Protein AF-A0AA96JIX8-F1 (afdb_monomer_lite)

Secondary structure (DSSP, 8-state):
-HHHHHHHHHHHHHHHHHHHHHHHHHHT---TTHHHHHHHHHHHHHHHHHHHHHHHHHHHHHHHTT------HHHHHHHHHHHHHHS-HHHHHHHHHHHHHHHHHHHHHHHH--TTTSPPPHHHHHHHHHHHHHHHH--

Sequence (139 aa):
MALLEALITTVTGAASATVGVLVGGIVTRRGQDHQWSRDQQLVAYQELLSHYAKFTMVIKRAHADRRGWDYDWAEWSAVLTRVSLIAPSEVAVEVDRFGQSVDRFLDRVAREVDPVRTPLGEEEFREAGAEVAQKVLGN

Radius of gyration: 16.42 Å; chains: 1; bounding box: 34×34×51 Å

pLDDT: mean 72.5, std 13.33, range [42.09, 92.06]

Structure (mmCIF, N/CA/C/O backbone):
data_AF-A0AA96JIX8-F1
#
_entry.id   AF-A0AA96JIX8-F1
#
loop_
_atom_site.group_PDB
_atom_site.id
_atom_site.type_symbol
_atom_site.label_atom_id
_atom_site.label_alt_id
_atom_site.label_comp_id
_atom_site.label_asym_id
_atom_site.label_entity_id
_atom_site.label_seq_id
_atom_site.pdbx_PDB_ins_code
_atom_site.Cartn_x
_atom_site.Cartn_y
_atom_site.Cartn_z
_atom_site.occupancy
_atom_site.B_iso_or_equiv
_atom_site.auth_seq_id
_atom_site.auth_comp_id
_atom_site.auth_asym_id
_atom_site.auth_atom_id
_atom_site.pdbx_PDB_model_num
ATOM 1 N N . MET A 1 1 ? -4.997 9.535 17.140 1.00 48.78 1 MET A N 1
ATOM 2 C CA . MET A 1 1 ? -4.566 10.625 16.235 1.00 48.78 1 MET A CA 1
ATOM 3 C C . MET A 1 1 ? -3.069 10.594 15.909 1.00 48.78 1 MET A C 1
ATOM 5 O O . MET A 1 1 ? -2.743 9.877 14.974 1.00 48.78 1 MET A O 1
ATOM 9 N N . ALA A 1 2 ? -2.150 11.177 16.696 1.00 55.16 2 ALA A N 1
ATOM 10 C CA . ALA A 1 2 ? -0.730 11.368 16.306 1.00 55.16 2 ALA A CA 1
ATOM 11 C C . ALA A 1 2 ? 0.046 10.127 15.795 1.00 55.16 2 ALA A C 1
ATOM 13 O O . ALA A 1 2 ? 0.954 10.230 14.971 1.00 55.16 2 ALA A O 1
ATOM 14 N N . LEU A 1 3 ? -0.294 8.936 16.293 1.00 52.94 3 LEU A N 1
ATOM 15 C CA . LEU A 1 3 ? 0.350 7.682 15.905 1.00 52.94 3 LEU A CA 1
ATOM 16 C C . LEU A 1 3 ? -0.087 7.198 14.513 1.00 52.94 3 LEU A C 1
ATOM 18 O O . LEU A 1 3 ? 0.751 6.775 13.720 1.00 52.94 3 LEU A O 1
ATOM 22 N N . LEU A 1 4 ? -1.388 7.266 14.220 1.00 55.06 4 LEU A N 1
ATOM 23 C CA . LEU A 1 4 ? -1.958 6.841 12.941 1.00 55.06 4 LEU A CA 1
ATOM 24 C C . LEU A 1 4 ? -1.509 7.781 11.816 1.00 55.06 4 LEU A C 1
ATOM 26 O O . LEU A 1 4 ? -1.127 7.330 10.742 1.00 55.06 4 LEU A O 1
ATOM 30 N N . GLU A 1 5 ? -1.467 9.078 12.108 1.00 54.56 5 GLU A N 1
ATOM 31 C CA . GLU A 1 5 ? -0.968 10.125 11.215 1.00 54.56 5 GLU A CA 1
ATOM 32 C C . GLU A 1 5 ? 0.504 9.922 10.853 1.00 54.56 5 GLU A C 1
ATOM 34 O O . GLU A 1 5 ? 0.855 9.896 9.672 1.00 54.56 5 GLU A O 1
ATOM 39 N N . ALA A 1 6 ? 1.379 9.699 11.842 1.00 53.75 6 ALA A N 1
ATOM 40 C CA . ALA A 1 6 ? 2.800 9.447 11.597 1.00 53.75 6 ALA A CA 1
ATOM 41 C C . ALA A 1 6 ? 3.025 8.180 10.749 1.00 53.75 6 ALA A C 1
ATOM 43 O O . ALA A 1 6 ? 3.900 8.136 9.878 1.00 53.75 6 ALA A O 1
ATOM 44 N N . LEU A 1 7 ? 2.206 7.158 10.980 1.00 54.53 7 LEU A N 1
ATOM 45 C CA . LEU A 1 7 ? 2.272 5.867 10.311 1.00 54.53 7 LEU A CA 1
ATOM 46 C C . LEU A 1 7 ? 1.781 5.909 8.857 1.00 54.53 7 LEU A C 1
ATOM 48 O O . LEU A 1 7 ? 2.507 5.483 7.956 1.00 54.53 7 LEU A O 1
ATOM 52 N N . ILE A 1 8 ? 0.596 6.475 8.616 1.00 57.81 8 ILE A N 1
ATOM 53 C CA . ILE A 1 8 ? 0.036 6.647 7.268 1.00 57.81 8 ILE A CA 1
ATOM 54 C C . ILE A 1 8 ? 0.891 7.648 6.475 1.00 57.81 8 ILE A C 1
ATOM 56 O O . ILE A 1 8 ? 1.120 7.434 5.285 1.00 57.81 8 ILE A O 1
ATOM 60 N N . THR A 1 9 ? 1.482 8.659 7.129 1.00 57.19 9 THR A N 1
ATOM 61 C CA . THR A 1 9 ? 2.483 9.551 6.511 1.00 57.19 9 THR A CA 1
ATOM 62 C C . THR A 1 9 ? 3.709 8.807 6.028 1.00 57.19 9 THR A C 1
ATOM 64 O O . THR A 1 9 ? 4.168 9.056 4.916 1.00 57.19 9 THR A O 1
ATOM 67 N N . THR A 1 10 ? 4.251 7.898 6.833 1.00 56.84 10 THR A N 1
ATOM 68 C CA . THR A 1 10 ? 5.478 7.188 6.457 1.00 56.84 10 THR A CA 1
ATOM 69 C C . THR A 1 10 ? 5.215 6.262 5.267 1.00 56.84 10 THR A C 1
ATOM 71 O O . THR A 1 10 ? 5.954 6.298 4.286 1.00 56.84 10 THR A O 1
ATOM 74 N N . VAL A 1 11 ? 4.107 5.513 5.305 1.00 58.09 11 VAL A N 1
ATOM 75 C CA . VAL A 1 11 ? 3.706 4.603 4.219 1.00 58.09 11 VAL A CA 1
ATOM 76 C C . VAL A 1 11 ? 3.364 5.354 2.940 1.00 58.09 11 VAL A C 1
ATOM 78 O O . VAL A 1 11 ? 3.776 4.944 1.859 1.00 58.09 11 VAL A O 1
ATOM 81 N N . THR A 1 12 ? 2.631 6.457 3.038 1.00 56.91 12 THR A N 1
ATOM 82 C CA . THR A 1 12 ? 2.180 7.180 1.845 1.00 56.91 12 THR A CA 1
ATOM 83 C C . THR A 1 12 ? 3.261 8.094 1.280 1.00 56.91 12 THR A C 1
ATOM 85 O O . THR A 1 12 ? 3.331 8.278 0.067 1.00 56.91 12 THR A O 1
ATOM 88 N N . GLY A 1 13 ? 4.154 8.617 2.125 1.00 57.72 13 GLY A N 1
ATOM 89 C CA . GLY A 1 13 ? 5.371 9.291 1.681 1.00 57.72 13 GLY A CA 1
ATOM 90 C C . GLY A 1 13 ? 6.280 8.334 0.912 1.00 57.72 13 GLY A C 1
ATOM 91 O O . GLY 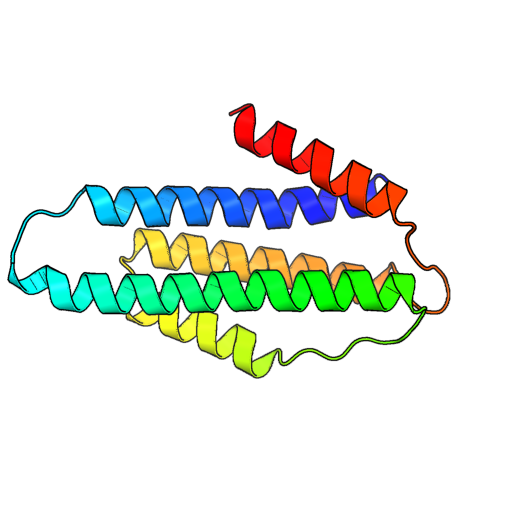A 1 13 ? 6.717 8.665 -0.189 1.00 57.72 13 GLY A O 1
ATOM 92 N N . ALA A 1 14 ? 6.472 7.113 1.428 1.00 59.25 14 ALA A N 1
ATOM 93 C CA . ALA A 1 14 ? 7.175 6.058 0.705 1.00 59.25 14 ALA A CA 1
ATOM 94 C C . ALA A 1 14 ? 6.464 5.711 -0.615 1.00 59.25 14 ALA A C 1
ATOM 96 O O . ALA A 1 14 ? 7.101 5.732 -1.661 1.00 59.25 14 ALA A O 1
ATOM 97 N N . ALA A 1 15 ? 5.139 5.514 -0.601 1.00 59.34 15 ALA A N 1
ATOM 98 C CA . ALA A 1 15 ? 4.357 5.231 -1.807 1.00 59.34 15 ALA A CA 1
ATOM 99 C C . ALA A 1 15 ? 4.480 6.335 -2.869 1.00 59.34 15 ALA A C 1
ATOM 101 O O . ALA A 1 15 ? 4.605 6.045 -4.055 1.00 59.34 15 ALA A O 1
ATOM 102 N N . SER A 1 16 ? 4.471 7.603 -2.456 1.00 57.31 16 SER A N 1
ATOM 103 C CA . SER A 1 16 ? 4.542 8.750 -3.367 1.00 57.31 16 SER A CA 1
ATOM 104 C C . SER A 1 16 ? 5.929 8.913 -3.978 1.00 57.31 16 SER A C 1
ATOM 106 O O . SER A 1 16 ? 6.039 9.167 -5.176 1.00 57.31 16 SER A O 1
ATOM 108 N N . ALA A 1 17 ? 6.986 8.693 -3.190 1.00 59.59 17 ALA A N 1
ATOM 109 C CA . ALA A 1 17 ? 8.354 8.640 -3.696 1.00 59.59 17 ALA A CA 1
ATOM 110 C C . ALA A 1 17 ? 8.523 7.500 -4.713 1.00 59.59 17 ALA A C 1
ATOM 112 O O . ALA A 1 17 ? 9.043 7.724 -5.807 1.00 59.59 17 ALA A O 1
ATOM 113 N N . THR A 1 18 ? 7.998 6.307 -4.408 1.00 58.09 18 THR A N 1
ATOM 114 C CA . THR A 1 18 ? 8.009 5.172 -5.336 1.00 58.09 18 THR A CA 1
ATOM 115 C C . THR A 1 18 ? 7.243 5.512 -6.614 1.00 58.09 18 THR A C 1
ATOM 117 O O . THR A 1 18 ? 7.797 5.369 -7.696 1.00 58.09 18 THR A O 1
ATOM 120 N N . VAL A 1 19 ? 6.020 6.046 -6.531 1.00 61.53 19 VAL A N 1
ATOM 121 C CA . VAL A 1 19 ? 5.230 6.454 -7.710 1.00 61.53 19 VAL A CA 1
ATOM 122 C C . VAL A 1 19 ? 5.957 7.511 -8.549 1.00 61.53 19 VAL A C 1
ATOM 124 O O . VAL A 1 19 ? 5.985 7.394 -9.774 1.00 61.53 19 VAL A O 1
ATOM 127 N N . GLY A 1 20 ? 6.598 8.502 -7.925 1.00 60.56 20 GLY A N 1
ATOM 128 C CA . GLY A 1 20 ? 7.385 9.517 -8.630 1.00 60.56 20 GLY A CA 1
ATOM 129 C C . GLY A 1 20 ? 8.563 8.923 -9.408 1.00 60.56 20 GLY A C 1
ATOM 130 O O . GLY A 1 20 ? 8.756 9.245 -10.583 1.00 60.56 20 GLY A O 1
ATOM 131 N N . VAL A 1 21 ? 9.308 8.000 -8.795 1.00 60.94 21 VAL A N 1
ATOM 132 C CA . VAL A 1 21 ? 10.438 7.305 -9.436 1.00 60.94 21 VAL A CA 1
ATOM 133 C C . VAL A 1 21 ? 9.962 6.344 -10.530 1.00 60.94 21 VAL A C 1
ATOM 135 O O . VAL A 1 21 ? 10.569 6.285 -11.599 1.00 60.94 21 VAL A O 1
ATOM 138 N N . LEU A 1 22 ? 8.833 5.660 -10.324 1.00 65.06 22 LEU A N 1
ATOM 139 C CA . LEU A 1 22 ? 8.202 4.803 -11.330 1.00 65.06 22 LEU A CA 1
ATOM 140 C C . LEU A 1 22 ? 7.830 5.593 -12.592 1.00 65.06 22 LEU A C 1
ATOM 142 O O . LEU A 1 22 ? 8.161 5.182 -13.705 1.00 65.06 22 LEU A O 1
ATOM 146 N N . VAL A 1 23 ? 7.187 6.752 -12.425 1.00 61.00 23 VAL A N 1
ATOM 147 C CA . VAL A 1 23 ? 6.809 7.631 -13.542 1.00 61.00 23 VAL A CA 1
ATOM 148 C C . VAL A 1 23 ? 8.050 8.241 -14.209 1.00 61.00 23 VAL A C 1
ATOM 150 O O . VAL A 1 23 ? 8.136 8.252 -15.439 1.00 61.00 23 VAL A O 1
ATOM 153 N N . GLY A 1 24 ? 9.047 8.684 -13.435 1.00 59.50 24 GLY A N 1
ATOM 154 C CA . GLY A 1 24 ? 10.298 9.254 -13.957 1.00 59.50 24 GLY A CA 1
ATOM 155 C C . GLY A 1 24 ? 11.153 8.261 -14.757 1.00 59.50 24 GLY A C 1
ATOM 156 O O . GLY A 1 24 ? 11.676 8.604 -15.824 1.00 59.50 24 GLY A O 1
ATOM 157 N N . GLY A 1 25 ? 11.237 7.007 -14.300 1.00 60.88 25 GLY A N 1
ATOM 158 C CA . GLY A 1 25 ? 11.963 5.935 -14.988 1.00 60.88 25 GLY A CA 1
ATOM 159 C C . GLY A 1 25 ? 11.346 5.564 -16.343 1.00 60.88 25 GLY A C 1
ATOM 160 O O . GLY A 1 25 ? 12.064 5.273 -17.300 1.00 60.88 25 GLY A O 1
ATOM 161 N N . ILE A 1 26 ? 10.016 5.652 -16.464 1.00 58.59 26 ILE A N 1
ATOM 162 C CA . ILE A 1 26 ? 9.285 5.392 -17.715 1.00 58.59 26 ILE A CA 1
ATOM 163 C C . ILE A 1 26 ? 9.524 6.498 -18.757 1.00 58.59 26 ILE A C 1
ATOM 165 O O . ILE A 1 26 ? 9.649 6.204 -19.948 1.00 58.59 26 ILE A O 1
ATOM 169 N N . VAL A 1 27 ? 9.594 7.765 -18.335 1.00 56.97 27 VAL A N 1
ATOM 170 C CA . VAL A 1 27 ? 9.715 8.925 -19.244 1.00 56.97 27 VAL A CA 1
ATOM 171 C C . VAL A 1 27 ? 11.109 9.036 -19.880 1.00 56.97 27 VAL A C 1
ATOM 173 O O . VAL A 1 27 ? 11.246 9.540 -20.995 1.00 56.97 27 VAL A O 1
ATOM 176 N N . THR A 1 28 ? 12.151 8.529 -19.221 1.00 57.69 28 THR A N 1
ATOM 177 C CA . THR A 1 28 ? 13.552 8.811 -19.592 1.00 57.69 28 THR A CA 1
ATOM 178 C C . THR A 1 28 ? 14.113 7.908 -20.712 1.00 57.69 28 THR A C 1
ATOM 180 O O . THR A 1 28 ? 15.240 8.108 -21.165 1.00 57.69 28 THR A O 1
ATOM 183 N N . ARG A 1 29 ? 13.359 6.933 -21.247 1.00 56.06 29 ARG A N 1
ATOM 184 C CA . ARG A 1 29 ? 13.905 5.905 -22.167 1.00 56.06 29 ARG A CA 1
ATOM 185 C C . ARG A 1 29 ? 13.337 5.987 -23.598 1.00 56.06 29 ARG A C 1
ATOM 187 O O . ARG A 1 29 ? 12.139 5.828 -23.806 1.00 56.06 29 ARG A O 1
ATOM 194 N N . ARG A 1 30 ? 14.206 6.173 -24.608 1.00 50.88 30 ARG A N 1
ATOM 195 C CA . ARG A 1 30 ? 13.883 6.105 -26.055 1.00 50.88 30 ARG A CA 1
ATOM 196 C C . ARG A 1 30 ? 14.524 4.859 -26.701 1.00 50.88 30 ARG A C 1
ATOM 198 O O . ARG A 1 30 ? 15.746 4.769 -26.716 1.00 50.88 30 ARG A O 1
ATOM 205 N N . GLY A 1 31 ? 13.724 3.929 -27.244 1.00 54.78 31 GLY A N 1
ATOM 206 C CA . GLY A 1 31 ? 14.182 2.775 -28.053 1.00 54.78 31 GLY A CA 1
ATOM 207 C C . GLY A 1 31 ? 13.136 1.647 -28.181 1.00 54.78 31 GLY A C 1
ATOM 208 O O . GLY A 1 31 ? 12.484 1.322 -27.194 1.00 54.78 31 GLY A O 1
ATOM 209 N N . GLN A 1 32 ? 12.955 1.068 -29.379 1.00 50.16 32 GLN A N 1
ATOM 210 C CA . GLN A 1 32 ? 11.834 0.162 -29.725 1.00 50.16 32 GLN A CA 1
ATOM 211 C C . GLN A 1 32 ? 11.848 -1.217 -29.026 1.00 50.16 32 GLN A C 1
ATOM 213 O O . GLN A 1 32 ? 10.773 -1.714 -28.699 1.00 50.16 32 GLN A O 1
ATOM 218 N N . ASP A 1 33 ? 13.013 -1.793 -28.701 1.00 56.12 33 ASP A N 1
ATOM 219 C CA . ASP A 1 33 ? 13.102 -3.092 -27.996 1.00 56.12 33 ASP A CA 1
ATOM 220 C C . ASP A 1 33 ? 12.652 -3.021 -26.520 1.00 56.12 33 ASP A C 1
ATOM 222 O O . ASP A 1 33 ? 12.346 -4.037 -25.896 1.00 56.12 33 ASP A O 1
ATOM 226 N N . HIS A 1 34 ? 12.532 -1.811 -25.958 1.00 61.09 34 HIS A N 1
ATOM 227 C CA . HIS A 1 34 ? 12.118 -1.602 -24.565 1.00 61.09 34 HIS A CA 1
ATOM 228 C C . HIS A 1 34 ? 10.608 -1.499 -24.374 1.00 61.09 34 HIS A C 1
ATOM 230 O O . HIS A 1 34 ? 10.164 -1.476 -23.231 1.00 61.09 34 HIS A O 1
ATOM 236 N N . GLN A 1 35 ? 9.803 -1.447 -25.440 1.00 60.25 35 GLN A N 1
ATOM 237 C CA . GLN A 1 35 ? 8.344 -1.351 -25.304 1.00 60.25 35 GLN A CA 1
ATOM 238 C C . GLN A 1 35 ? 7.782 -2.578 -24.568 1.00 60.25 35 GLN A C 1
ATOM 240 O O . GLN A 1 35 ? 7.005 -2.426 -23.631 1.00 60.25 35 GLN A O 1
ATOM 245 N N . TRP A 1 36 ? 8.259 -3.779 -24.918 1.00 58.28 36 TRP A N 1
ATOM 246 C CA . TRP A 1 36 ? 7.873 -5.024 -24.248 1.00 58.28 36 TRP A CA 1
ATOM 247 C C . TRP A 1 36 ? 8.283 -5.036 -22.768 1.00 58.28 36 TRP A C 1
ATOM 249 O O . TRP A 1 36 ? 7.483 -5.396 -21.906 1.00 58.28 36 TRP A O 1
ATOM 259 N N . SER A 1 37 ? 9.500 -4.578 -22.445 1.00 75.19 37 SER A N 1
ATOM 260 C CA . SER A 1 37 ? 9.945 -4.482 -21.046 1.00 75.19 37 SER A CA 1
ATOM 261 C C . SER A 1 37 ? 9.155 -3.423 -20.270 1.00 75.19 37 SER A C 1
ATOM 263 O O . SER A 1 37 ? 8.902 -3.594 -19.082 1.00 75.19 37 SER A O 1
ATOM 265 N N . ARG A 1 38 ? 8.754 -2.332 -20.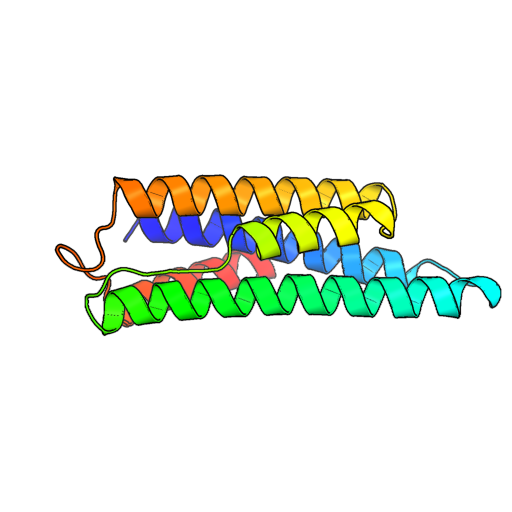929 1.00 75.38 38 ARG A N 1
ATOM 266 C CA . ARG A 1 38 ? 7.966 -1.248 -20.335 1.00 75.38 38 ARG A CA 1
ATOM 267 C C . ARG A 1 38 ? 6.540 -1.690 -20.032 1.00 75.38 38 ARG A C 1
ATOM 269 O O . ARG A 1 38 ? 6.032 -1.375 -18.962 1.00 75.38 38 ARG A O 1
ATOM 276 N N . ASP A 1 39 ? 5.915 -2.437 -20.936 1.00 79.75 39 ASP A N 1
ATOM 277 C CA . ASP A 1 39 ? 4.565 -2.959 -20.728 1.00 79.75 39 ASP A CA 1
ATOM 278 C C . ASP A 1 39 ? 4.553 -3.984 -19.578 1.00 79.75 39 ASP A C 1
ATOM 280 O O . ASP A 1 39 ? 3.678 -3.927 -18.716 1.00 79.75 39 ASP A O 1
ATOM 284 N N . GLN A 1 40 ? 5.578 -4.841 -19.473 1.00 80.62 40 GLN A N 1
ATOM 285 C CA . GLN A 1 40 ? 5.746 -5.739 -18.320 1.00 80.62 40 GLN A CA 1
ATOM 286 C C . GLN A 1 40 ? 5.955 -4.981 -16.999 1.00 80.62 40 GLN A C 1
ATOM 288 O O . GLN A 1 40 ? 5.346 -5.327 -15.987 1.00 80.62 40 GLN A O 1
ATOM 293 N N . GLN A 1 41 ? 6.777 -3.927 -17.007 1.00 81.94 41 GLN A N 1
ATOM 294 C CA . GLN A 1 41 ? 6.982 -3.062 -15.842 1.00 81.94 41 GLN A CA 1
ATOM 295 C C . GLN A 1 41 ? 5.679 -2.395 -15.396 1.00 81.94 41 GLN A C 1
ATOM 297 O O . GLN A 1 41 ? 5.337 -2.453 -14.218 1.00 81.94 41 GLN A O 1
ATOM 302 N N . LEU A 1 42 ? 4.917 -1.823 -16.331 1.00 82.62 42 LEU A N 1
ATOM 303 C CA . LEU A 1 42 ? 3.629 -1.189 -16.045 1.00 82.62 42 LEU A CA 1
ATOM 304 C C . LEU A 1 42 ? 2.638 -2.160 -15.401 1.00 82.62 42 LEU A C 1
ATOM 306 O O . LEU A 1 42 ? 1.982 -1.792 -14.428 1.00 82.62 42 LEU A O 1
ATOM 310 N N . VAL A 1 43 ? 2.563 -3.397 -15.900 1.00 86.69 43 VAL A N 1
ATOM 311 C CA . VAL A 1 43 ? 1.702 -4.435 -15.319 1.00 86.69 43 VAL A CA 1
ATOM 312 C C . VAL A 1 43 ? 2.110 -4.744 -13.877 1.00 86.69 43 VAL A C 1
ATOM 314 O O . VAL A 1 43 ? 1.251 -4.749 -12.998 1.00 86.69 43 VAL A O 1
ATOM 317 N N . ALA A 1 44 ? 3.403 -4.933 -13.598 1.00 84.94 44 ALA A N 1
ATOM 318 C CA . ALA A 1 44 ? 3.854 -5.221 -12.235 1.00 84.94 44 ALA A CA 1
ATOM 319 C C . ALA A 1 44 ? 3.650 -4.032 -11.283 1.00 84.94 44 ALA A C 1
ATOM 321 O O . ALA A 1 44 ? 3.276 -4.216 -10.125 1.00 84.94 44 ALA A O 1
ATOM 322 N N . TYR A 1 45 ? 3.844 -2.800 -11.761 1.00 82.69 45 TYR A N 1
ATOM 323 C CA . TYR A 1 45 ? 3.587 -1.600 -10.963 1.00 82.69 45 TYR A CA 1
ATOM 324 C C . TYR A 1 45 ? 2.095 -1.433 -10.662 1.00 82.69 45 TYR A C 1
ATOM 326 O O . TYR A 1 45 ? 1.723 -1.106 -9.535 1.00 82.69 45 TYR A O 1
ATOM 334 N N . GLN A 1 46 ? 1.228 -1.701 -11.640 1.00 84.19 46 GLN A N 1
ATOM 335 C CA . GLN A 1 46 ? -0.218 -1.710 -11.439 1.00 84.19 46 GLN A CA 1
ATOM 336 C C . GLN A 1 46 ? -0.631 -2.775 -10.416 1.00 84.19 46 GLN A C 1
ATOM 338 O O . GLN A 1 46 ? -1.487 -2.514 -9.570 1.00 84.19 46 GLN A O 1
ATOM 343 N N . GLU A 1 47 ? -0.021 -3.957 -10.471 1.00 88.69 47 GLU A N 1
ATOM 344 C CA . GLU A 1 47 ? -0.271 -5.037 -9.520 1.00 88.69 47 GLU A CA 1
ATOM 345 C C . GLU A 1 47 ? 0.142 -4.642 -8.094 1.00 88.69 47 GLU A C 1
ATOM 347 O O . GLU A 1 47 ? -0.662 -4.771 -7.168 1.00 88.69 47 GLU A O 1
ATOM 352 N N . LEU A 1 48 ? 1.326 -4.045 -7.922 1.00 85.06 48 LEU A N 1
ATOM 353 C CA . LEU A 1 48 ? 1.788 -3.502 -6.640 1.00 85.06 48 LEU A CA 1
ATOM 354 C C . LEU A 1 48 ? 0.820 -2.465 -6.064 1.00 85.06 48 LEU A C 1
ATOM 356 O O . LEU A 1 48 ? 0.405 -2.574 -4.907 1.00 85.06 48 LEU A O 1
ATOM 360 N N . LEU A 1 49 ? 0.411 -1.487 -6.874 1.00 82.19 49 LEU A N 1
ATOM 361 C CA . LEU A 1 49 ? -0.534 -0.451 -6.448 1.00 82.19 49 LEU A CA 1
ATOM 362 C C . LEU A 1 49 ? -1.923 -1.028 -6.140 1.00 82.19 49 LEU A C 1
ATOM 364 O O . LEU A 1 49 ? -2.591 -0.577 -5.208 1.00 82.19 49 LEU A O 1
ATOM 368 N N . SER A 1 50 ? -2.352 -2.058 -6.874 1.00 85.94 50 SER A N 1
ATOM 369 C CA . SER A 1 50 ? -3.600 -2.768 -6.591 1.00 85.94 50 SER A CA 1
ATOM 370 C C . SER A 1 50 ? -3.552 -3.457 -5.229 1.00 85.94 50 SER A C 1
ATOM 372 O O . SER A 1 50 ? -4.487 -3.318 -4.440 1.00 85.94 50 SER A O 1
ATOM 374 N N . HIS A 1 51 ? -2.459 -4.155 -4.918 1.00 87.62 51 HIS A N 1
ATOM 375 C CA . HIS A 1 51 ? -2.265 -4.779 -3.611 1.00 87.62 51 HIS A CA 1
ATOM 376 C C . HIS A 1 51 ? -2.209 -3.741 -2.482 1.00 87.62 51 HIS A C 1
ATOM 378 O O . HIS A 1 51 ? -2.842 -3.936 -1.442 1.00 87.62 51 HIS A O 1
ATOM 384 N N . TYR A 1 52 ? -1.561 -2.596 -2.713 1.00 81.69 52 TYR A N 1
ATOM 385 C CA . TYR A 1 52 ? -1.566 -1.482 -1.765 1.00 81.69 52 TYR A CA 1
ATOM 386 C C . TYR A 1 52 ? -2.980 -0.978 -1.439 1.00 81.69 52 TYR A C 1
ATOM 388 O O . TYR A 1 52 ? -3.364 -0.844 -0.271 1.00 81.69 52 TYR A O 1
ATOM 396 N N . ALA A 1 53 ? -3.792 -0.756 -2.475 1.00 80.94 53 ALA A N 1
ATOM 397 C CA . ALA A 1 53 ? -5.173 -0.324 -2.303 1.00 80.94 53 ALA A CA 1
ATOM 398 C C . ALA A 1 53 ? -6.012 -1.382 -1.566 1.00 80.94 53 ALA A C 1
ATOM 400 O O . ALA A 1 53 ? -6.791 -1.045 -0.670 1.00 80.94 53 ALA A O 1
ATOM 401 N N . LYS A 1 54 ? -5.831 -2.667 -1.905 1.00 86.69 54 LYS A N 1
ATOM 402 C CA . LYS A 1 54 ? -6.555 -3.782 -1.278 1.00 86.69 54 LYS A CA 1
ATOM 403 C C . LYS A 1 54 ? -6.280 -3.868 0.221 1.00 86.69 54 LYS A C 1
ATOM 405 O O . LYS A 1 54 ? -7.244 -3.894 0.985 1.00 86.69 54 LYS A O 1
ATOM 410 N N . PHE A 1 55 ? -5.018 -3.883 0.662 1.00 84.06 55 PHE A N 1
ATOM 411 C CA . PHE A 1 55 ? -4.747 -4.025 2.097 1.00 84.06 55 PHE A CA 1
ATOM 412 C C . PHE A 1 55 ? -5.220 -2.794 2.882 1.00 84.06 55 PHE A C 1
ATOM 414 O O . PHE A 1 55 ? -5.792 -2.942 3.960 1.00 84.06 55 PHE A O 1
ATOM 421 N N . THR A 1 56 ? -5.078 -1.587 2.321 1.00 79.38 56 THR A N 1
ATOM 422 C CA . THR A 1 56 ? -5.594 -0.354 2.940 1.00 79.38 56 THR A CA 1
ATOM 423 C C . THR A 1 56 ? -7.108 -0.436 3.158 1.00 79.38 56 THR A C 1
ATOM 425 O O . THR A 1 56 ? -7.611 -0.117 4.237 1.00 79.38 56 THR A O 1
ATOM 428 N N . MET A 1 57 ? -7.843 -0.927 2.155 1.00 82.94 57 MET A N 1
ATOM 429 C CA . MET A 1 57 ? -9.291 -1.132 2.238 1.00 82.94 57 MET A CA 1
ATOM 430 C C . MET A 1 57 ? -9.663 -2.198 3.280 1.00 82.94 57 MET A C 1
ATOM 432 O O . MET A 1 57 ? -10.625 -2.015 4.028 1.00 82.94 57 MET A O 1
ATOM 436 N N . VAL A 1 58 ? -8.902 -3.296 3.350 1.00 87.06 58 VAL A N 1
ATOM 437 C CA . VAL A 1 58 ? -9.090 -4.359 4.350 1.00 87.06 58 VAL A CA 1
ATOM 438 C C . VAL A 1 58 ? -8.927 -3.803 5.763 1.00 87.06 58 VAL A C 1
ATOM 440 O O . VAL A 1 58 ? -9.807 -4.026 6.591 1.00 87.06 58 VAL A O 1
ATOM 443 N N . ILE A 1 59 ? -7.871 -3.027 6.021 1.00 82.50 59 ILE A N 1
ATOM 444 C CA . ILE A 1 59 ? -7.625 -2.395 7.326 1.00 82.50 59 ILE A CA 1
ATOM 445 C C . ILE A 1 59 ? -8.753 -1.419 7.670 1.00 82.50 59 ILE A C 1
ATOM 447 O O . ILE A 1 59 ? -9.357 -1.535 8.735 1.00 82.50 59 ILE A O 1
ATOM 451 N N . LYS A 1 60 ? -9.114 -0.506 6.755 1.00 80.69 60 LYS A N 1
ATOM 452 C CA . LYS A 1 60 ? -10.220 0.443 6.977 1.00 80.69 60 LYS A CA 1
ATOM 453 C C . LYS A 1 60 ? -11.511 -0.288 7.354 1.00 80.69 60 LYS A C 1
ATOM 455 O O . LYS A 1 60 ? -12.196 0.087 8.304 1.00 80.69 60 LYS A O 1
ATOM 460 N N . ARG A 1 61 ? -11.828 -1.365 6.631 1.00 83.75 61 ARG A N 1
ATOM 461 C CA . ARG A 1 61 ? -13.022 -2.172 6.885 1.00 83.75 61 ARG A CA 1
ATOM 462 C C . ARG A 1 61 ? -12.946 -2.942 8.202 1.00 83.75 61 ARG A C 1
ATOM 464 O O . ARG A 1 61 ? -13.966 -3.085 8.862 1.00 83.75 61 ARG A O 1
ATOM 471 N N . ALA A 1 62 ? -11.769 -3.415 8.599 1.00 85.81 62 ALA A N 1
ATOM 472 C CA . ALA A 1 62 ? -11.560 -4.091 9.876 1.00 85.81 62 ALA A CA 1
ATOM 473 C C . ALA A 1 62 ? -11.948 -3.196 11.060 1.00 85.81 62 ALA A C 1
ATOM 475 O O . ALA A 1 62 ? -12.683 -3.630 11.944 1.00 85.81 62 ALA A O 1
ATOM 476 N N . HIS A 1 63 ? -11.527 -1.928 11.028 1.00 83.38 63 HIS A N 1
ATOM 477 C CA . HIS A 1 63 ? -11.890 -0.945 12.050 1.00 83.38 63 HIS A CA 1
ATOM 478 C C . HIS A 1 63 ? -13.376 -0.564 11.999 1.00 83.38 63 HIS A C 1
ATOM 480 O O . HIS A 1 63 ? -14.014 -0.495 13.048 1.00 83.38 63 HIS A O 1
ATOM 486 N N . ALA A 1 64 ? -13.952 -0.380 10.806 1.00 83.12 64 ALA A N 1
ATOM 487 C CA . ALA A 1 64 ? -15.376 -0.059 10.662 1.00 83.12 64 ALA A CA 1
ATOM 488 C C . ALA A 1 64 ? -16.290 -1.192 11.167 1.00 83.12 64 ALA A C 1
ATOM 490 O O . ALA A 1 64 ? -17.220 -0.955 11.937 1.00 83.12 64 ALA A O 1
ATOM 491 N N . ASP A 1 65 ? -15.984 -2.431 10.775 1.00 87.88 65 ASP A N 1
ATOM 492 C CA . ASP A 1 65 ? -16.766 -3.625 11.110 1.00 87.88 65 ASP A CA 1
ATOM 493 C C . ASP A 1 65 ? -16.387 -4.209 12.490 1.00 87.88 65 ASP A C 1
ATOM 495 O O . ASP A 1 65 ? -16.978 -5.198 12.924 1.00 87.88 65 ASP A O 1
ATOM 499 N N . ARG A 1 66 ? -15.394 -3.623 13.175 1.00 87.31 66 ARG A N 1
ATOM 500 C CA . ARG A 1 66 ? -14.836 -4.075 14.463 1.00 87.31 66 ARG A CA 1
ATOM 501 C C . ARG A 1 66 ? -14.419 -5.542 14.472 1.00 87.31 66 ARG A C 1
ATOM 503 O O . ARG A 1 66 ? -14.747 -6.301 15.386 1.00 87.31 66 ARG A O 1
ATOM 510 N N . ARG A 1 67 ? -13.711 -5.958 13.426 1.00 86.75 67 ARG A N 1
ATOM 511 C CA . ARG A 1 67 ? -13.302 -7.350 13.222 1.00 86.75 67 ARG A CA 1
ATOM 512 C C . ARG A 1 67 ? -11.814 -7.462 12.953 1.00 86.75 67 ARG A C 1
ATOM 514 O O . ARG A 1 67 ? -11.180 -6.521 12.487 1.00 86.75 67 ARG A O 1
ATOM 521 N N . GLY A 1 68 ? -11.280 -8.653 13.213 1.00 83.50 68 GLY A N 1
ATOM 522 C CA . GLY A 1 68 ? -9.960 -9.030 12.729 1.00 83.50 68 GLY A CA 1
ATOM 523 C C . GLY A 1 68 ? -9.888 -8.951 11.203 1.00 83.50 68 GLY A C 1
ATOM 524 O O . GLY A 1 68 ? -10.903 -8.942 10.502 1.00 83.50 68 GLY A O 1
ATOM 525 N N . TRP A 1 69 ? -8.671 -8.897 10.693 1.00 84.38 69 TRP A N 1
ATOM 526 C CA . TRP A 1 69 ? -8.393 -8.740 9.279 1.00 84.38 69 TRP A CA 1
ATOM 527 C C . TRP A 1 69 ? -7.431 -9.822 8.832 1.00 84.38 69 TRP A C 1
ATOM 529 O O . TRP A 1 69 ? -6.576 -10.265 9.596 1.00 84.38 69 TRP A O 1
ATOM 539 N N . ASP A 1 70 ? -7.622 -10.251 7.597 1.00 84.19 70 ASP A N 1
ATOM 540 C CA . ASP A 1 70 ? -6.820 -11.275 6.959 1.00 84.19 70 ASP A CA 1
ATOM 541 C C . ASP A 1 70 ? -6.557 -10.805 5.532 1.00 84.19 70 ASP A C 1
ATOM 543 O O . ASP A 1 70 ? -7.478 -10.397 4.813 1.00 84.19 70 ASP A O 1
ATOM 547 N N . TYR A 1 71 ? -5.286 -10.758 5.173 1.00 86.94 71 TYR A N 1
ATOM 548 C CA . TYR A 1 71 ? -4.815 -10.309 3.879 1.00 86.94 71 TYR A CA 1
ATOM 549 C C . TYR A 1 71 ? -3.661 -11.206 3.458 1.00 86.94 71 TYR A C 1
ATOM 551 O O . TYR A 1 71 ? -2.849 -11.614 4.288 1.00 86.94 71 TYR A 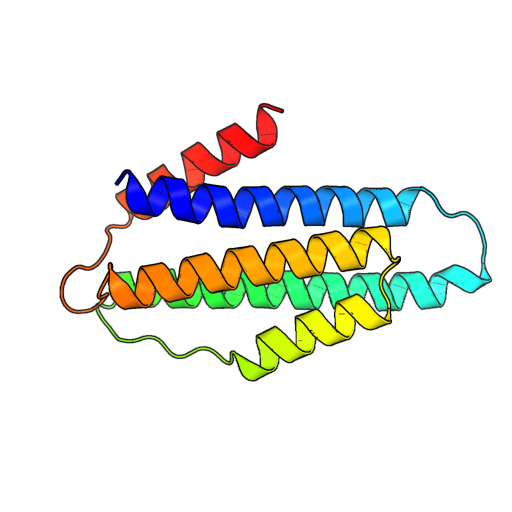O 1
ATOM 559 N N . ASP A 1 72 ? -3.589 -11.502 2.164 1.00 89.50 72 ASP A N 1
ATOM 560 C CA . ASP A 1 72 ? -2.574 -12.393 1.625 1.00 89.50 72 ASP A CA 1
ATOM 561 C C . ASP A 1 72 ? -1.201 -11.703 1.582 1.00 89.50 72 ASP A C 1
ATOM 563 O O . ASP A 1 72 ? -0.801 -11.070 0.600 1.00 89.50 72 ASP A O 1
ATOM 567 N N . TRP A 1 73 ? -0.482 -11.805 2.698 1.00 87.62 73 TRP A N 1
ATOM 568 C CA . TRP A 1 73 ? 0.873 -11.282 2.847 1.00 87.62 73 TRP A CA 1
ATOM 569 C C . TRP A 1 73 ? 1.900 -12.026 2.010 1.00 87.62 73 TRP A C 1
ATOM 571 O O . TRP A 1 73 ? 2.898 -11.429 1.610 1.00 87.62 73 TRP A O 1
ATOM 581 N N . ALA A 1 74 ? 1.656 -13.304 1.718 1.00 90.38 74 ALA A N 1
ATOM 582 C CA . ALA A 1 74 ? 2.528 -14.058 0.833 1.00 90.38 74 ALA A CA 1
ATOM 583 C C . ALA A 1 74 ? 2.457 -13.473 -0.582 1.00 90.38 74 ALA A C 1
ATOM 585 O O . ALA A 1 74 ? 3.494 -13.218 -1.197 1.00 90.38 74 ALA A O 1
ATOM 586 N N . GLU A 1 75 ? 1.248 -13.164 -1.054 1.00 91.94 75 GLU A N 1
ATOM 587 C CA . GLU A 1 75 ? 1.049 -12.513 -2.345 1.00 91.94 75 GLU A CA 1
ATOM 588 C C . GLU A 1 75 ? 1.630 -11.090 -2.371 1.00 91.94 75 GLU A C 1
ATOM 590 O O . GLU A 1 75 ? 2.265 -10.699 -3.349 1.00 91.94 75 GLU A O 1
ATOM 595 N N . TRP A 1 76 ? 1.517 -10.327 -1.278 1.00 89.25 76 TRP A N 1
ATOM 596 C CA . TRP A 1 76 ? 2.195 -9.029 -1.146 1.00 89.25 76 TRP A CA 1
ATOM 597 C C . TRP A 1 76 ? 3.714 -9.130 -1.346 1.00 89.25 76 TRP A C 1
ATOM 599 O O . TRP A 1 76 ? 4.283 -8.416 -2.177 1.00 89.25 76 TRP A O 1
ATOM 609 N N . SER A 1 77 ? 4.373 -10.046 -0.633 1.00 88.69 77 SER A N 1
ATOM 610 C CA . SER A 1 77 ? 5.815 -10.274 -0.773 1.00 88.69 77 SER A CA 1
ATOM 611 C C . SER A 1 77 ? 6.191 -10.775 -2.171 1.00 88.69 77 SER A C 1
ATOM 613 O O . SER A 1 77 ? 7.224 -10.377 -2.722 1.00 88.69 77 SER A O 1
ATOM 615 N N . ALA A 1 78 ? 5.345 -11.613 -2.779 1.00 92.06 78 ALA A N 1
ATOM 616 C CA . ALA A 1 78 ? 5.538 -12.090 -4.143 1.00 92.06 78 ALA A CA 1
ATOM 617 C C . ALA A 1 78 ? 5.477 -10.942 -5.161 1.00 92.06 78 ALA A C 1
ATOM 619 O O . ALA A 1 78 ? 6.311 -10.884 -6.065 1.00 92.06 78 ALA A O 1
ATOM 620 N N . VAL A 1 79 ? 4.541 -10.001 -5.012 1.00 91.88 79 VAL A N 1
ATOM 621 C CA . VAL A 1 79 ? 4.435 -8.819 -5.883 1.00 91.88 79 VAL A CA 1
ATOM 622 C C . VAL A 1 79 ? 5.663 -7.915 -5.750 1.00 91.88 79 VAL A C 1
ATOM 624 O O . VAL A 1 79 ? 6.240 -7.535 -6.768 1.00 91.88 79 VAL A O 1
ATOM 627 N N . LEU A 1 80 ? 6.129 -7.630 -4.527 1.00 88.75 80 LEU A N 1
ATOM 628 C CA . LEU A 1 80 ? 7.357 -6.848 -4.308 1.00 88.75 80 LEU A CA 1
ATOM 629 C C . LEU A 1 80 ? 8.575 -7.492 -4.991 1.00 88.75 80 LEU A C 1
ATOM 631 O O . LEU A 1 80 ? 9.364 -6.808 -5.644 1.00 88.75 80 LEU A O 1
ATOM 635 N N . THR A 1 81 ? 8.685 -8.819 -4.901 1.00 89.31 81 THR A N 1
ATOM 636 C CA . THR A 1 81 ? 9.754 -9.592 -5.551 1.00 89.31 81 THR A CA 1
ATOM 637 C C . THR A 1 81 ? 9.636 -9.551 -7.076 1.00 89.31 81 THR A C 1
ATOM 639 O O . THR A 1 81 ? 10.626 -9.360 -7.775 1.00 89.31 81 THR A O 1
ATOM 642 N N . ARG A 1 82 ? 8.426 -9.696 -7.629 1.00 89.88 82 ARG A N 1
ATOM 643 C CA . ARG A 1 82 ? 8.207 -9.607 -9.082 1.00 89.88 82 ARG A CA 1
ATOM 644 C C . ARG A 1 82 ? 8.598 -8.239 -9.626 1.00 89.88 82 ARG A C 1
ATOM 646 O O . ARG A 1 82 ? 9.249 -8.164 -10.665 1.00 89.88 82 ARG A O 1
ATOM 653 N N . VAL A 1 83 ? 8.252 -7.176 -8.904 1.00 86.06 83 VAL A N 1
ATOM 654 C CA . VAL A 1 83 ? 8.638 -5.814 -9.268 1.00 86.06 83 VAL A CA 1
ATOM 655 C C . VAL A 1 83 ? 10.159 -5.652 -9.242 1.00 86.06 83 VAL A C 1
ATOM 657 O O . VAL A 1 83 ? 10.714 -5.156 -10.219 1.00 86.06 83 VAL A O 1
ATOM 660 N N . SER A 1 84 ? 10.854 -6.112 -8.198 1.00 84.00 84 SER A N 1
ATOM 661 C CA . SER A 1 84 ? 12.315 -5.954 -8.097 1.00 84.00 84 SER A CA 1
ATOM 662 C C . SER A 1 84 ? 13.100 -6.687 -9.194 1.00 84.00 84 SER A C 1
ATOM 664 O O . SER A 1 84 ? 14.185 -6.242 -9.559 1.00 84.00 84 SER A O 1
ATOM 666 N N . LEU A 1 85 ? 12.546 -7.765 -9.762 1.00 85.88 85 LEU A N 1
ATOM 667 C CA . LEU A 1 85 ? 13.176 -8.534 -10.842 1.00 85.88 85 LEU A CA 1
ATOM 668 C C . LEU A 1 85 ? 13.131 -7.845 -12.211 1.00 85.88 85 LEU A C 1
ATOM 670 O O . LEU A 1 85 ? 13.990 -8.110 -13.052 1.00 85.88 85 LEU A O 1
ATOM 674 N N . ILE A 1 86 ? 12.124 -7.006 -12.462 1.00 83.94 86 ILE A N 1
ATOM 675 C CA . ILE A 1 86 ? 11.905 -6.391 -13.783 1.00 83.94 86 ILE A CA 1
ATOM 676 C C . ILE A 1 86 ? 12.107 -4.875 -13.784 1.00 83.94 86 ILE A C 1
ATOM 678 O O . ILE A 1 86 ? 12.224 -4.257 -14.850 1.00 83.94 86 ILE A O 1
ATOM 682 N N . ALA A 1 87 ? 12.113 -4.268 -12.600 1.00 81.00 87 ALA A N 1
ATOM 683 C CA . ALA A 1 87 ? 12.295 -2.844 -12.424 1.00 81.00 87 ALA A CA 1
ATOM 684 C C . ALA A 1 87 ? 13.764 -2.432 -12.629 1.00 81.00 87 ALA A C 1
ATOM 686 O O . ALA A 1 87 ? 14.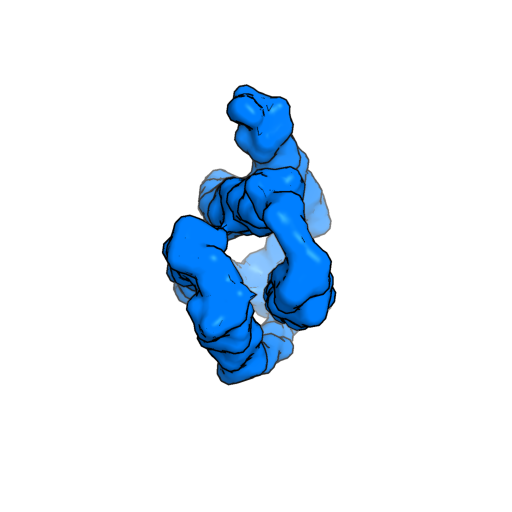681 -3.186 -12.297 1.00 81.00 87 ALA A O 1
ATOM 687 N N . PRO A 1 88 ? 14.019 -1.212 -13.132 1.00 81.12 88 PRO A N 1
ATOM 688 C CA . PRO A 1 88 ? 15.337 -0.593 -13.040 1.00 81.12 88 PRO A CA 1
ATOM 689 C C . PRO A 1 88 ? 15.843 -0.573 -11.591 1.00 81.12 88 PRO A C 1
ATOM 691 O O . PRO A 1 88 ? 15.048 -0.434 -10.663 1.00 81.12 88 PRO A O 1
ATOM 694 N N . SER A 1 89 ? 17.159 -0.648 -11.385 1.00 77.88 89 SER A N 1
ATOM 695 C CA . SER A 1 89 ? 17.751 -0.756 -10.041 1.00 77.88 89 SER A CA 1
ATOM 696 C C . SER A 1 89 ? 17.313 0.361 -9.086 1.00 77.88 89 SER A C 1
ATOM 698 O O . SER A 1 89 ? 17.039 0.103 -7.920 1.00 77.88 89 SER A O 1
ATOM 700 N N . GLU A 1 90 ? 17.199 1.594 -9.583 1.00 74.19 90 GLU A N 1
ATOM 701 C CA . GLU A 1 90 ? 16.697 2.747 -8.822 1.00 74.19 90 GLU A CA 1
ATOM 702 C C . GLU A 1 90 ? 15.244 2.571 -8.363 1.00 74.19 90 GLU A C 1
ATOM 704 O O . GLU A 1 90 ? 14.916 2.846 -7.213 1.00 74.19 90 GLU A O 1
ATOM 709 N N . VAL A 1 91 ? 14.387 2.023 -9.225 1.00 77.12 91 VAL A N 1
ATOM 710 C CA . VAL A 1 91 ? 12.998 1.708 -8.888 1.00 77.12 91 VAL A CA 1
ATOM 711 C C . VAL A 1 91 ? 12.938 0.561 -7.878 1.00 77.12 91 VAL A C 1
ATOM 713 O O . VAL A 1 91 ? 12.182 0.638 -6.914 1.00 77.12 91 VAL A O 1
ATOM 716 N N . ALA A 1 92 ? 13.729 -0.496 -8.076 1.00 81.81 92 ALA A N 1
ATOM 717 C CA . ALA A 1 92 ? 13.752 -1.649 -7.180 1.00 81.81 92 ALA A CA 1
ATOM 718 C C . ALA A 1 92 ? 14.129 -1.250 -5.741 1.00 81.81 92 ALA A C 1
ATOM 720 O O . ALA A 1 92 ? 13.517 -1.740 -4.794 1.00 81.81 92 ALA A O 1
ATOM 721 N N . VAL A 1 93 ? 15.072 -0.312 -5.576 1.00 82.00 93 VAL A N 1
ATOM 722 C CA . VAL A 1 93 ? 15.443 0.253 -4.266 1.00 82.00 93 VAL A CA 1
ATOM 723 C C . VAL A 1 93 ? 14.269 0.981 -3.610 1.00 82.00 93 VAL A C 1
ATOM 725 O O . VAL A 1 93 ? 14.022 0.795 -2.419 1.00 82.00 93 VAL A O 1
ATOM 728 N N . GLU A 1 94 ? 13.522 1.794 -4.357 1.00 77.38 94 GLU A N 1
ATOM 729 C CA . GLU A 1 94 ? 12.364 2.494 -3.787 1.00 77.38 94 GLU A CA 1
ATOM 730 C C . GLU A 1 94 ? 11.199 1.549 -3.471 1.00 77.38 94 GLU A C 1
ATOM 732 O O . GLU A 1 94 ? 10.468 1.775 -2.509 1.00 77.38 94 GLU A O 1
ATOM 737 N N . VAL A 1 95 ? 11.030 0.473 -4.241 1.00 80.00 95 VAL A N 1
ATOM 738 C CA . VAL A 1 95 ? 10.023 -0.564 -3.971 1.00 80.00 95 VAL A CA 1
ATOM 739 C C . VAL A 1 95 ? 10.369 -1.354 -2.707 1.00 80.00 95 VAL A C 1
ATOM 741 O O . VAL A 1 95 ? 9.483 -1.609 -1.894 1.00 80.00 95 VAL A O 1
ATOM 744 N N . ASP A 1 96 ? 11.644 -1.685 -2.493 1.00 83.38 96 ASP A N 1
ATOM 745 C CA . ASP A 1 96 ? 12.115 -2.320 -1.255 1.00 83.38 96 ASP A CA 1
ATOM 746 C C . ASP A 1 96 ? 11.886 -1.413 -0.032 1.00 83.38 96 ASP A C 1
ATOM 748 O O . ASP A 1 96 ? 11.284 -1.830 0.962 1.00 83.38 96 ASP A O 1
ATOM 752 N N . ARG A 1 97 ? 12.250 -0.126 -0.129 1.00 81.25 97 ARG A N 1
ATOM 753 C CA . ARG A 1 97 ? 11.962 0.865 0.926 1.00 81.25 97 ARG A CA 1
ATOM 754 C C . ARG A 1 97 ? 10.471 0.988 1.221 1.00 81.25 97 ARG A C 1
ATOM 756 O O . ARG A 1 97 ? 10.081 1.118 2.385 1.00 81.25 97 ARG A O 1
ATOM 763 N N . PHE A 1 98 ? 9.640 0.953 0.184 1.00 80.06 98 PHE A N 1
ATOM 764 C CA . PHE A 1 98 ? 8.192 0.969 0.328 1.00 80.06 98 PHE A CA 1
ATOM 765 C C . PHE A 1 98 ? 7.680 -0.275 1.060 1.00 80.06 98 PHE A C 1
ATOM 767 O O . PHE A 1 98 ? 6.945 -0.126 2.038 1.00 80.06 98 PHE A O 1
ATOM 774 N N . GLY A 1 99 ? 8.135 -1.472 0.677 1.00 82.56 99 GLY A N 1
ATOM 775 C CA . GLY A 1 99 ? 7.828 -2.721 1.381 1.00 82.56 99 GLY A CA 1
ATOM 776 C C . GLY A 1 99 ? 8.173 -2.649 2.872 1.00 82.56 99 GLY A C 1
ATOM 777 O O . GLY A 1 99 ? 7.304 -2.845 3.717 1.00 82.56 99 GLY A O 1
ATOM 778 N N . GLN A 1 100 ? 9.392 -2.216 3.209 1.00 83.94 100 GLN A N 1
ATOM 779 C CA . GLN A 1 100 ? 9.834 -2.044 4.602 1.00 83.94 100 GLN A CA 1
ATOM 780 C C . GLN A 1 100 ? 9.025 -0.991 5.376 1.00 83.94 100 GLN A C 1
ATOM 782 O O . GLN A 1 100 ? 8.891 -1.059 6.602 1.00 83.94 100 GLN A O 1
ATOM 787 N N . SER A 1 101 ? 8.524 0.043 4.694 1.00 80.00 101 SER A N 1
ATOM 788 C CA . SER A 1 101 ? 7.633 1.025 5.313 1.00 80.00 101 SER A CA 1
ATOM 789 C C . SER A 1 101 ? 6.269 0.422 5.631 1.00 80.00 101 SER A C 1
ATOM 791 O O . SER A 1 101 ? 5.710 0.722 6.687 1.00 80.00 101 SER A O 1
ATOM 793 N N . VAL A 1 102 ? 5.741 -0.410 4.733 1.00 79.88 102 VAL A N 1
ATOM 794 C CA . VAL A 1 102 ? 4.487 -1.134 4.944 1.00 79.88 102 VAL A CA 1
ATOM 795 C C . VAL A 1 102 ? 4.647 -2.131 6.093 1.00 79.88 102 VAL A C 1
ATOM 797 O O . VAL A 1 102 ? 3.858 -2.074 7.028 1.00 79.88 102 VAL A O 1
ATOM 800 N N . ASP A 1 103 ? 5.709 -2.934 6.130 1.00 82.44 103 ASP A N 1
ATOM 801 C CA . ASP A 1 103 ? 5.937 -3.898 7.218 1.00 82.44 103 ASP A CA 1
ATOM 802 C C . ASP A 1 103 ? 5.977 -3.225 8.597 1.00 82.44 103 ASP A C 1
ATOM 804 O O . ASP A 1 103 ? 5.280 -3.639 9.525 1.00 82.44 103 ASP A O 1
ATOM 808 N N . ARG A 1 104 ? 6.722 -2.117 8.727 1.00 80.56 104 ARG A N 1
ATOM 809 C CA . ARG A 1 104 ? 6.775 -1.337 9.977 1.00 80.56 104 ARG A CA 1
ATOM 810 C C . ARG A 1 104 ? 5.414 -0.783 10.384 1.00 80.56 104 ARG A C 1
ATOM 812 O O . ARG A 1 104 ? 5.120 -0.705 11.576 1.00 80.56 104 ARG A O 1
ATOM 819 N N . PHE A 1 105 ? 4.604 -0.370 9.414 1.00 77.44 105 PHE A N 1
ATOM 820 C CA . PHE A 1 105 ? 3.248 0.094 9.673 1.00 77.44 105 PHE A CA 1
ATOM 821 C C . PHE A 1 105 ? 2.367 -1.024 10.222 1.00 77.44 105 PHE A C 1
ATOM 823 O O . PHE A 1 105 ? 1.733 -0.841 11.260 1.00 77.44 105 PHE A O 1
ATOM 830 N N . LEU A 1 106 ? 2.364 -2.184 9.572 1.00 77.25 106 LEU A N 1
ATOM 831 C CA . LEU A 1 106 ? 1.499 -3.305 9.936 1.00 77.25 106 LEU A CA 1
ATOM 832 C C . LEU A 1 106 ? 1.885 -3.896 11.289 1.00 77.25 106 LEU A C 1
ATOM 834 O O . LEU A 1 106 ? 1.013 -4.143 12.117 1.00 77.25 106 LEU A O 1
ATOM 838 N N . ASP A 1 107 ? 3.185 -4.043 11.545 1.00 78.94 107 ASP A N 1
ATOM 839 C CA . ASP A 1 107 ? 3.714 -4.525 12.823 1.00 78.94 107 ASP A CA 1
ATOM 840 C C . ASP A 1 107 ? 3.334 -3.577 13.977 1.00 78.94 107 ASP A C 1
ATOM 842 O O . ASP A 1 107 ? 3.117 -3.991 15.116 1.00 78.94 107 ASP A O 1
ATOM 846 N N . ARG A 1 108 ? 3.177 -2.280 13.688 1.00 73.06 108 ARG A N 1
ATOM 847 C CA . ARG A 1 108 ? 2.693 -1.303 14.666 1.00 73.06 108 ARG A CA 1
ATOM 848 C C . ARG A 1 108 ? 1.181 -1.339 14.849 1.00 73.06 108 ARG A C 1
ATOM 850 O O . ARG A 1 108 ? 0.734 -1.371 15.991 1.00 73.06 108 ARG A O 1
ATOM 857 N N . VAL A 1 109 ? 0.403 -1.387 13.765 1.00 72.94 109 VAL A N 1
ATOM 858 C CA . VAL A 1 109 ? -1.064 -1.541 13.828 1.00 72.94 109 VAL A CA 1
ATOM 859 C C . VAL A 1 109 ? -1.431 -2.798 14.613 1.00 72.94 109 VAL A C 1
ATOM 861 O O . VAL A 1 109 ? -2.234 -2.720 15.535 1.00 72.94 109 VAL A O 1
ATOM 864 N N . ALA A 1 110 ? -0.779 -3.929 14.332 1.00 73.62 110 ALA A N 1
ATOM 865 C CA . ALA A 1 110 ? -1.021 -5.192 15.024 1.00 73.62 110 ALA A CA 1
ATOM 866 C C . ALA A 1 110 ? -0.724 -5.135 16.534 1.00 73.62 110 ALA A C 1
ATOM 868 O O . ALA A 1 110 ? -1.386 -5.821 17.312 1.00 73.62 110 ALA A O 1
ATOM 869 N N . ARG A 1 111 ? 0.260 -4.331 16.961 1.00 74.12 111 ARG A N 1
ATOM 870 C CA . ARG A 1 111 ? 0.636 -4.188 18.378 1.00 74.12 111 ARG A CA 1
ATOM 871 C C . ARG A 1 111 ? -0.184 -3.148 19.133 1.00 74.12 111 ARG A C 1
ATOM 873 O O . ARG A 1 111 ? -0.458 -3.339 20.314 1.00 74.12 111 ARG A O 1
ATOM 880 N N . GLU A 1 112 ? -0.507 -2.035 18.486 1.00 71.06 112 GLU A N 1
ATOM 881 C CA . GLU A 1 112 ? -0.966 -0.819 19.165 1.00 71.06 112 GLU A CA 1
ATOM 882 C C . GLU A 1 112 ? -2.448 -0.505 18.894 1.00 71.06 112 GLU A C 1
ATOM 884 O O . GLU A 1 112 ? -3.059 0.229 19.671 1.00 71.06 112 GLU A O 1
ATOM 889 N N . VAL A 1 113 ? -3.053 -1.062 17.836 1.00 69.50 113 VAL A N 1
ATOM 890 C CA . VAL A 1 113 ? -4.418 -0.716 17.410 1.00 69.50 113 VAL A CA 1
ATOM 891 C C . VAL A 1 113 ? -5.239 -1.977 17.121 1.00 69.50 113 VAL A C 1
ATOM 893 O O . VAL A 1 113 ? -5.248 -2.507 16.013 1.00 69.50 113 VAL A O 1
ATOM 896 N N . ASP A 1 114 ? -5.969 -2.452 18.130 1.00 75.81 114 ASP A N 1
ATOM 897 C CA . ASP A 1 114 ? -6.885 -3.589 17.994 1.00 75.81 114 ASP A CA 1
ATOM 898 C C . ASP A 1 114 ? -8.215 -3.121 17.363 1.00 75.81 114 ASP A C 1
ATOM 900 O O . ASP A 1 114 ? -8.957 -2.379 18.012 1.00 75.81 114 ASP A O 1
ATOM 904 N N . PRO A 1 115 ? -8.569 -3.547 16.135 1.00 78.88 115 PRO A N 1
ATOM 905 C CA . PRO A 1 115 ? -9.804 -3.120 15.478 1.00 78.88 115 PRO A CA 1
ATOM 906 C C . PRO A 1 115 ? -11.076 -3.570 16.212 1.00 78.88 115 PRO A C 1
ATOM 908 O O . PRO A 1 115 ? -12.131 -2.976 16.010 1.00 78.88 115 PRO A O 1
ATOM 911 N N . VAL A 1 116 ? -11.001 -4.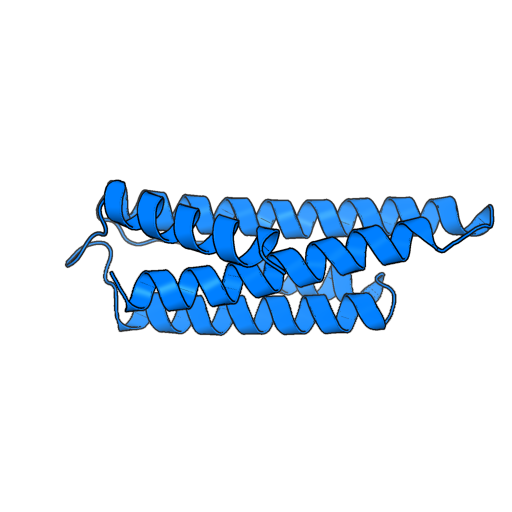586 17.075 1.00 80.19 116 VAL A N 1
ATOM 912 C CA . VAL A 1 116 ? -12.131 -5.086 17.869 1.00 80.19 116 VAL A CA 1
ATOM 913 C C . VAL A 1 116 ? -12.292 -4.280 19.158 1.00 80.19 116 VAL A C 1
ATOM 915 O O . VAL A 1 116 ? -13.412 -3.929 19.534 1.00 80.19 116 VAL A O 1
ATOM 918 N N . ARG A 1 117 ? -11.184 -3.987 19.850 1.00 77.94 117 ARG A N 1
ATOM 919 C CA . ARG A 1 117 ? -11.204 -3.320 21.168 1.00 77.94 117 ARG A CA 1
ATOM 920 C C . ARG A 1 117 ? -11.135 -1.797 21.085 1.00 77.94 117 ARG A C 1
ATOM 922 O O . ARG A 1 117 ? -11.751 -1.125 21.909 1.00 77.94 117 ARG A O 1
ATOM 929 N N . THR A 1 118 ? -10.429 -1.270 20.091 1.00 78.50 118 THR A N 1
ATOM 930 C CA . THR A 1 118 ? -10.160 0.161 19.910 1.00 78.50 118 THR A CA 1
ATOM 931 C C . THR A 1 118 ? -10.258 0.528 18.419 1.00 78.50 118 THR A C 1
ATOM 933 O O . THR A 1 118 ? -9.248 0.836 17.780 1.00 78.50 118 THR A O 1
ATOM 936 N N . PRO A 1 119 ? -11.460 0.448 17.815 1.00 77.94 119 PRO A N 1
ATOM 937 C CA . PRO A 1 119 ? -11.645 0.782 16.409 1.00 77.94 119 PRO A CA 1
ATOM 938 C C . PRO A 1 119 ? -11.384 2.269 16.157 1.00 77.94 119 PRO A C 1
ATOM 940 O O . PRO A 1 119 ? -11.780 3.118 16.953 1.00 77.94 119 PRO A O 1
ATOM 943 N N . LEU A 1 120 ? -10.770 2.567 15.014 1.00 75.81 120 LEU A N 1
ATOM 944 C CA . LEU A 1 120 ? -10.582 3.931 14.534 1.00 75.81 120 LEU A CA 1
ATOM 945 C C . LEU A 1 120 ? -11.847 4.416 13.824 1.00 75.81 120 LEU A C 1
ATOM 947 O O . LEU A 1 120 ? -12.489 3.655 13.091 1.00 75.81 120 LEU A O 1
ATOM 951 N N . GLY A 1 121 ? -12.193 5.683 14.037 1.00 70.38 121 GLY A N 1
ATOM 952 C CA . GLY A 1 121 ? -13.330 6.334 13.391 1.00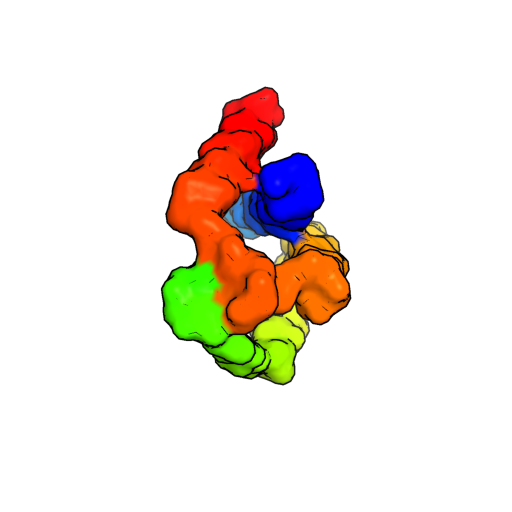 70.38 121 GLY A CA 1
ATOM 953 C C . GLY A 1 121 ? -13.049 6.748 11.944 1.00 70.38 121 GLY A C 1
ATOM 954 O O . GLY A 1 121 ? -11.904 6.920 11.532 1.00 70.38 121 GLY A O 1
ATOM 955 N N . GLU A 1 122 ? -14.110 6.964 11.161 1.00 69.56 122 GLU A N 1
ATOM 956 C CA . GLU A 1 122 ? -14.000 7.468 9.783 1.00 69.56 122 GLU A CA 1
ATOM 957 C C . GLU A 1 122 ? -13.294 8.832 9.709 1.00 69.56 122 GLU A C 1
ATOM 959 O O . GLU A 1 122 ? -12.517 9.069 8.786 1.00 69.56 122 GLU A O 1
ATOM 964 N N . GLU A 1 123 ? -13.507 9.683 10.715 1.00 69.31 123 GLU A N 1
ATOM 965 C CA . GLU A 1 123 ? -12.855 10.988 10.830 1.00 69.31 123 GLU A CA 1
ATOM 966 C C . GLU A 1 123 ? -11.343 10.860 11.041 1.00 69.31 123 GLU A C 1
ATOM 968 O O . GLU A 1 123 ? -10.579 11.511 10.338 1.00 69.31 123 GLU A O 1
ATOM 973 N N . GLU A 1 124 ? -10.897 9.935 11.896 1.00 69.75 124 GLU A N 1
ATOM 974 C CA . GLU A 1 124 ? -9.466 9.693 12.131 1.00 69.75 124 GLU A CA 1
ATOM 975 C C . GLU A 1 124 ? -8.765 9.162 10.870 1.00 69.75 124 GLU A C 1
ATOM 977 O O . GLU A 1 124 ? -7.620 9.516 10.590 1.00 69.75 124 GLU A O 1
ATOM 982 N N . PHE A 1 125 ? -9.451 8.343 10.063 1.00 67.31 125 PHE A N 1
ATOM 983 C CA . PHE A 1 125 ? -8.936 7.931 8.753 1.00 67.31 125 PHE A CA 1
ATOM 984 C C . PHE A 1 125 ? -8.885 9.090 7.752 1.00 67.31 125 PHE A C 1
ATOM 986 O O . PHE A 1 125 ? -7.975 9.145 6.923 1.00 67.31 125 PHE A O 1
ATOM 993 N N . ARG A 1 126 ? -9.866 9.997 7.796 1.00 67.00 126 ARG A N 1
ATOM 994 C CA . ARG A 1 126 ? -9.950 11.160 6.906 1.00 67.00 126 ARG A CA 1
ATOM 995 C C . ARG A 1 126 ? -8.865 12.185 7.223 1.00 67.00 126 ARG A C 1
ATOM 997 O O . ARG A 1 126 ? -8.202 12.645 6.296 1.00 67.00 126 ARG A O 1
ATOM 1004 N N . GLU A 1 127 ? -8.661 12.496 8.499 1.00 65.19 127 GLU A N 1
ATOM 1005 C CA . GLU A 1 127 ? -7.603 13.389 8.984 1.00 65.19 127 GLU A CA 1
ATOM 1006 C C . GLU A 1 127 ? -6.225 12.841 8.616 1.00 65.19 127 GLU A C 1
ATOM 1008 O O . GLU A 1 127 ? -5.456 13.518 7.930 1.00 65.19 127 GLU A O 1
ATOM 1013 N N . ALA A 1 128 ? -5.970 11.564 8.914 1.00 63.31 128 ALA A N 1
ATOM 1014 C CA . ALA A 1 128 ? -4.706 10.939 8.553 1.00 63.31 128 ALA A CA 1
ATOM 1015 C C . ALA A 1 128 ? -4.482 10.874 7.031 1.00 63.31 128 ALA A C 1
ATOM 1017 O O . ALA A 1 128 ? -3.349 10.989 6.577 1.00 63.31 128 ALA A O 1
ATOM 1018 N N . GLY A 1 129 ? -5.531 10.726 6.215 1.00 57.81 129 GLY A N 1
ATOM 1019 C CA . GLY A 1 129 ? -5.416 10.808 4.754 1.00 57.81 129 GLY A CA 1
ATOM 1020 C C . GLY A 1 129 ? -5.129 12.225 4.234 1.00 57.81 129 GLY A C 1
ATOM 1021 O O . GLY A 1 129 ? -4.370 12.393 3.276 1.00 57.81 129 GLY A O 1
ATOM 1022 N N . ALA A 1 130 ? -5.712 13.251 4.860 1.00 56.75 130 ALA A N 1
ATOM 1023 C CA . ALA A 1 130 ? -5.568 14.649 4.457 1.00 56.75 130 ALA A CA 1
ATOM 1024 C C . ALA A 1 130 ? -4.170 15.212 4.760 1.00 56.75 130 ALA A C 1
ATOM 1026 O O . ALA A 1 130 ? -3.560 15.820 3.878 1.00 56.75 130 ALA A O 1
ATOM 1027 N N . GLU A 1 131 ? -3.628 14.960 5.956 1.00 54.72 131 GLU A N 1
ATOM 1028 C CA . GLU A 1 131 ? -2.265 15.383 6.329 1.00 54.72 131 GLU A CA 1
ATOM 1029 C C . GLU A 1 131 ? -1.202 14.812 5.388 1.00 54.72 131 GLU A C 1
ATOM 1031 O O . GLU A 1 131 ? -0.195 15.438 5.045 1.00 54.72 131 GLU A O 1
ATOM 1036 N N . VAL A 1 132 ? -1.458 13.593 4.943 1.00 54.31 132 VAL A N 1
ATOM 1037 C CA . VAL A 1 132 ? -0.597 12.853 4.047 1.00 54.31 132 VAL A CA 1
ATOM 1038 C C . VAL A 1 132 ? -0.592 13.432 2.645 1.00 54.31 132 VAL A C 1
ATOM 1040 O O . VAL A 1 132 ? 0.482 13.684 2.098 1.00 54.31 132 VAL A O 1
ATOM 1043 N N . ALA A 1 133 ? -1.770 13.700 2.079 1.00 49.69 133 ALA A N 1
ATOM 1044 C CA . ALA A 1 133 ? -1.876 14.366 0.787 1.00 49.69 133 ALA A CA 1
ATOM 1045 C C . ALA A 1 133 ? -1.168 15.733 0.806 1.00 49.69 133 ALA A C 1
ATOM 1047 O O . ALA A 1 133 ? -0.493 16.102 -0.155 1.00 49.69 133 ALA A O 1
ATOM 1048 N N . GLN A 1 134 ? -1.255 16.453 1.927 1.00 55.56 134 GLN A N 1
ATOM 1049 C CA . GLN A 1 134 ? -0.605 17.748 2.109 1.00 55.56 134 GLN A CA 1
ATOM 1050 C C . GLN A 1 134 ? 0.930 17.646 2.127 1.00 55.56 134 GLN A C 1
ATOM 1052 O O . GLN A 1 134 ? 1.602 18.463 1.502 1.00 55.56 134 GLN A O 1
ATOM 1057 N N . LYS A 1 135 ? 1.496 16.619 2.777 1.00 53.41 135 LYS A N 1
ATOM 1058 C CA . LYS A 1 135 ? 2.950 16.357 2.775 1.00 53.41 135 LYS A CA 1
ATOM 1059 C C . LYS A 1 135 ? 3.494 15.911 1.421 1.00 53.41 135 LYS A C 1
ATOM 1061 O O . LYS A 1 135 ? 4.641 16.209 1.109 1.00 53.41 135 LYS A O 1
ATOM 1066 N N . VAL A 1 136 ? 2.695 15.193 0.636 1.00 46.28 136 VAL A N 1
ATOM 1067 C CA . VAL A 1 136 ? 3.091 14.718 -0.699 1.00 46.28 136 VAL A CA 1
ATOM 1068 C C . VAL A 1 136 ? 3.092 15.852 -1.725 1.00 46.28 136 VAL A C 1
ATOM 1070 O O . VAL A 1 136 ? 3.951 15.879 -2.595 1.00 46.28 136 VAL A O 1
ATOM 1073 N N . LEU A 1 137 ? 2.150 16.793 -1.621 1.00 44.91 137 LEU A N 1
ATOM 1074 C CA . LEU A 1 137 ? 2.011 17.918 -2.556 1.00 44.91 137 LEU A CA 1
ATOM 1075 C C . LEU A 1 137 ? 2.809 19.168 -2.146 1.00 44.91 137 LEU A C 1
ATOM 1077 O O . LEU A 1 137 ? 2.898 20.114 -2.924 1.00 44.91 137 LEU A O 1
ATOM 1081 N N . GLY A 1 138 ? 3.334 19.198 -0.919 1.00 42.09 138 GLY A N 1
ATOM 1082 C CA . GLY A 1 138 ? 4.066 20.330 -0.347 1.00 42.09 138 GLY A CA 1
ATOM 1083 C C . GLY A 1 138 ? 5.593 20.275 -0.480 1.00 42.09 138 GLY A C 1
ATOM 1084 O O . GLY A 1 138 ? 6.246 21.171 0.051 1.00 42.09 138 GLY A O 1
ATOM 1085 N N . ASN A 1 139 ? 6.150 19.254 -1.144 1.00 42.16 139 ASN A N 1
ATOM 1086 C CA . ASN A 1 139 ? 7.581 19.119 -1.458 1.00 42.16 139 ASN A CA 1
ATOM 1087 C C . ASN A 1 139 ? 7.823 19.191 -2.965 1.00 42.16 139 ASN A C 1
ATOM 1089 O O . ASN A 1 139 ? 7.129 18.453 -3.698 1.00 42.16 139 ASN A O 1
#

Foldseek 3Di:
DVVLLVLLLLLLVLVLVLVVVLVVVLVPDDDDVCPVLNVQLVVLVVVLVVLVVVVVVQLLVCLVVLHDGDDPVVVNVVSLVSNLVSDDVVSNVSSVSSVVSVVVSVVCCVPPPRSNPHRDDPVNVVVSVVSNVCVSVVD